Protein AF-A0A7J3Z6H3-F1 (afdb_monomer_lite)

Secondary structure (DSSP, 8-state):
--HHHHHT-S-------SS-EEHHHHHHHSHHHHHHHGGGGGGSEEEETTEEGGGTTGGG-EE-SS--EEEE---------

Radius of gyration: 13.24 Å; chains: 1; bounding box: 26×26×44 Å

pLDDT: mean 88.59, std 12.83, range [43.97, 96.94]

Sequence (81 aa):
MDLAKKLGWKSRELVISRERVTFEEILSIVKDLRDAIISNLDDYIILVNGLNIKLLKGLETEILGDTTIDIFPPAAGGVIS

InterPro domains:
  IPR003749 Sulfur carrier ThiS/MoaD-like [PF02597] (26-78)
  IPR012675 Beta-grasp domain superfamily [G3DSA:3.10.20.30] (1-78)
  IPR016155 Molybdopterin synthase/thiamin biosynthesis sulphur carrier, beta-grasp [SSF54285] (19-78)

Structure (mmCIF, N/CA/C/O backbone):
data_AF-A0A7J3Z6H3-F1
#
_entry.id   AF-A0A7J3Z6H3-F1
#
loop_
_atom_site.group_PDB
_atom_site.id
_atom_site.type_symbol
_atom_site.label_atom_id
_atom_site.label_alt_id
_atom_site.label_comp_id
_atom_site.label_asym_id
_atom_site.label_entity_id
_atom_site.label_seq_id
_atom_site.pdbx_PDB_ins_code
_atom_site.Cartn_x
_atom_site.Cartn_y
_atom_site.Cartn_z
_atom_site.occupan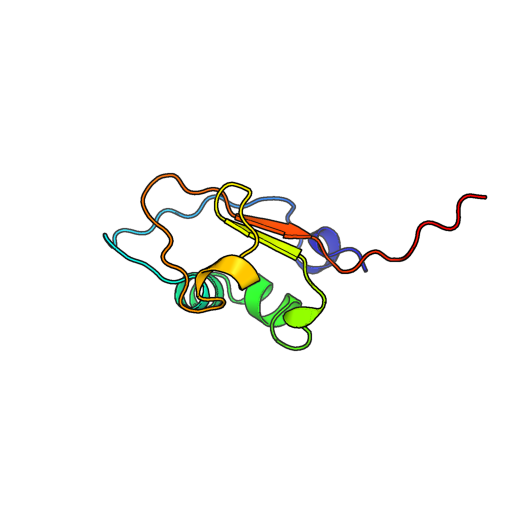cy
_atom_site.B_iso_or_equiv
_atom_site.auth_seq_id
_atom_site.auth_comp_id
_atom_site.auth_asym_id
_atom_site.auth_atom_id
_atom_site.pdbx_PDB_model_num
ATOM 1 N N . MET A 1 1 ? 9.165 -1.065 -13.948 1.00 61.62 1 MET A N 1
ATOM 2 C CA . MET A 1 1 ? 9.373 -2.008 -12.827 1.00 61.62 1 MET A CA 1
ATOM 3 C C . MET A 1 1 ? 8.120 -2.857 -12.707 1.00 61.62 1 MET A C 1
ATOM 5 O O . MET A 1 1 ? 7.043 -2.285 -12.660 1.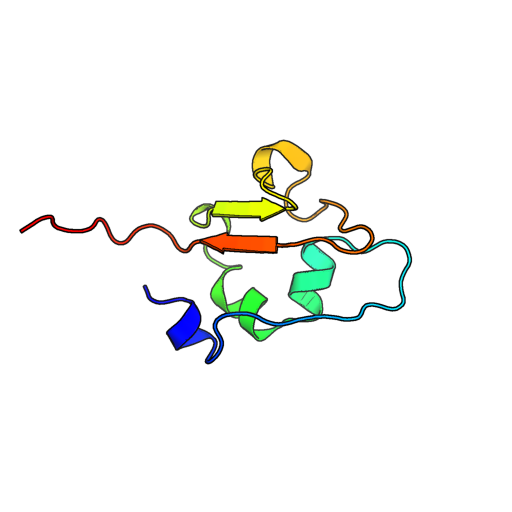00 61.62 1 MET A O 1
ATOM 9 N N . ASP A 1 2 ? 8.234 -4.185 -12.733 1.00 83.06 2 ASP A N 1
ATOM 10 C CA . ASP A 1 2 ? 7.076 -5.080 -12.599 1.00 83.06 2 ASP A CA 1
ATOM 11 C C . ASP A 1 2 ? 6.896 -5.448 -11.117 1.00 83.06 2 ASP A C 1
ATOM 13 O O . ASP A 1 2 ? 7.645 -6.267 -10.575 1.00 83.06 2 ASP A O 1
ATOM 17 N N . LEU A 1 3 ? 5.953 -4.772 -10.448 1.00 87.38 3 LEU A N 1
ATOM 18 C CA . LEU A 1 3 ? 5.663 -4.977 -9.026 1.00 87.38 3 LEU A CA 1
ATOM 19 C C . LEU A 1 3 ? 5.183 -6.411 -8.759 1.00 87.38 3 LEU A C 1
ATOM 21 O O . LEU A 1 3 ? 5.652 -7.037 -7.814 1.00 87.38 3 LEU A O 1
ATOM 25 N N . ALA A 1 4 ? 4.329 -6.963 -9.624 1.00 88.62 4 ALA A N 1
ATOM 26 C CA . ALA A 1 4 ? 3.814 -8.320 -9.464 1.00 88.62 4 ALA A CA 1
ATOM 27 C C . ALA A 1 4 ? 4.933 -9.362 -9.571 1.00 88.62 4 ALA A C 1
ATOM 29 O O . ALA A 1 4 ? 4.982 -10.313 -8.793 1.00 88.62 4 ALA A O 1
ATOM 30 N N . LYS A 1 5 ? 5.891 -9.158 -10.484 1.00 87.88 5 LYS A N 1
ATOM 31 C CA . LYS A 1 5 ? 7.082 -10.014 -10.581 1.00 87.88 5 LYS A CA 1
ATOM 32 C C . LYS A 1 5 ? 7.975 -9.921 -9.340 1.00 87.88 5 LYS A C 1
ATOM 34 O O . LYS A 1 5 ? 8.536 -10.937 -8.942 1.00 87.88 5 LYS A O 1
ATOM 39 N N . LYS A 1 6 ? 8.109 -8.734 -8.730 1.00 89.12 6 LYS A N 1
ATOM 40 C CA . LYS A 1 6 ? 8.875 -8.540 -7.481 1.00 89.12 6 LYS A CA 1
ATOM 41 C C . LYS A 1 6 ? 8.207 -9.234 -6.290 1.00 89.12 6 LYS A C 1
ATOM 43 O O . LYS A 1 6 ? 8.906 -9.792 -5.454 1.00 89.12 6 LYS A O 1
ATOM 48 N N . LEU A 1 7 ? 6.879 -9.198 -6.231 1.00 91.81 7 LEU A N 1
ATOM 49 C CA . LEU A 1 7 ? 6.087 -9.782 -5.148 1.00 91.81 7 LEU A CA 1
ATOM 50 C C . LEU A 1 7 ? 5.844 -11.289 -5.321 1.00 91.81 7 LEU A C 1
ATOM 52 O O . LEU A 1 7 ? 5.616 -11.998 -4.348 1.00 91.81 7 LEU A O 1
ATOM 56 N N . GLY A 1 8 ? 5.893 -11.797 -6.555 1.00 94.19 8 GLY A N 1
ATOM 57 C CA . GLY A 1 8 ? 5.536 -13.182 -6.875 1.00 94.19 8 GLY A CA 1
ATOM 58 C C . GLY A 1 8 ? 4.024 -13.431 -6.932 1.00 94.19 8 GLY A C 1
ATOM 59 O O . GLY A 1 8 ? 3.599 -14.567 -7.129 1.00 94.19 8 GLY A O 1
ATOM 60 N N . TRP A 1 9 ? 3.206 -12.386 -6.794 1.00 94.56 9 TRP A N 1
ATOM 61 C CA . TRP A 1 9 ? 1.747 -12.443 -6.846 1.00 94.56 9 TRP A CA 1
ATOM 62 C C . TRP A 1 9 ? 1.168 -11.185 -7.502 1.00 94.56 9 TRP A C 1
ATOM 64 O O . TRP A 1 9 ? 1.791 -10.125 -7.515 1.00 94.56 9 TRP A O 1
ATOM 74 N N . LYS A 1 10 ? -0.031 -11.319 -8.086 1.00 91.38 10 LYS A N 1
ATOM 75 C CA . LYS A 1 10 ? -0.767 -10.215 -8.733 1.00 91.38 10 LYS A CA 1
ATOM 76 C C . LYS A 1 10 ? -1.865 -9.630 -7.849 1.00 91.38 10 LYS A C 1
ATOM 78 O O . LYS A 1 10 ? -2.128 -8.438 -7.920 1.00 91.38 10 LYS A O 1
ATOM 83 N N . SER A 1 11 ? -2.494 -10.466 -7.032 1.00 93.94 11 SER A N 1
ATOM 84 C CA . SER A 1 11 ? -3.516 -10.083 -6.064 1.00 93.94 11 SER A CA 1
ATOM 85 C C . SER A 1 11 ? -3.431 -10.997 -4.846 1.00 93.94 11 SER A C 1
ATOM 87 O O . SER A 1 11 ? -2.917 -12.118 -4.930 1.00 93.94 11 SER A O 1
ATOM 89 N N . ARG A 1 12 ? -3.915 -10.504 -3.707 1.00 93.56 12 ARG A N 1
ATOM 90 C CA . ARG A 1 12 ? -3.988 -11.250 -2.454 1.00 93.56 12 ARG A CA 1
ATOM 91 C C . ARG A 1 12 ? -5.220 -10.810 -1.682 1.00 93.56 12 ARG A C 1
ATOM 93 O O . ARG A 1 12 ? -5.469 -9.617 -1.555 1.00 93.56 12 ARG A O 1
ATOM 100 N N . GLU A 1 13 ? -5.949 -11.778 -1.151 1.00 94.06 13 GLU A N 1
ATOM 101 C CA . GLU A 1 13 ? -7.057 -11.532 -0.238 1.00 94.06 13 GLU A CA 1
ATOM 102 C C . GLU A 1 13 ? -6.550 -11.607 1.206 1.00 94.06 13 GLU A C 1
ATOM 104 O O . GLU A 1 13 ? -5.724 -12.463 1.549 1.00 94.06 13 GLU A O 1
ATOM 109 N N . LEU A 1 14 ? -6.996 -10.674 2.044 1.00 92.19 14 LEU A N 1
ATOM 110 C CA . LEU A 1 14 ? -6.598 -10.570 3.443 1.00 92.19 14 LEU A CA 1
ATOM 111 C C . LEU A 1 14 ? -7.852 -10.553 4.305 1.00 92.19 14 LEU A C 1
ATOM 113 O O . LEU A 1 14 ? -8.695 -9.678 4.153 1.00 92.19 14 LEU A O 1
ATOM 117 N N . VAL A 1 15 ? -7.932 -11.485 5.252 1.00 91.62 15 VAL A N 1
ATOM 118 C CA . VAL A 1 15 ? -8.972 -11.477 6.282 1.00 91.62 15 VAL A CA 1
ATOM 119 C C . VAL A 1 15 ? -8.374 -10.899 7.555 1.00 91.62 15 VAL A C 1
ATOM 121 O O . VAL A 1 15 ? -7.423 -11.449 8.114 1.00 91.62 15 VAL A O 1
ATOM 124 N N . ILE A 1 16 ? -8.920 -9.773 8.006 1.00 89.06 16 ILE A N 1
ATOM 125 C CA . ILE A 1 16 ? -8.460 -9.055 9.195 1.00 89.06 16 ILE A CA 1
ATOM 126 C C . ILE A 1 16 ? -9.608 -9.037 10.197 1.00 89.06 16 ILE A C 1
ATOM 128 O O . ILE A 1 16 ? -10.672 -8.498 9.929 1.00 89.06 16 ILE A O 1
ATOM 132 N N . SER A 1 17 ? -9.391 -9.618 11.375 1.00 85.88 17 SER A N 1
ATOM 133 C CA . SER A 1 17 ? -10.411 -9.762 12.424 1.00 85.88 17 SER A CA 1
ATOM 134 C C . SER A 1 17 ? -10.662 -8.482 13.237 1.00 85.88 17 SER A C 1
ATOM 136 O O . SER A 1 17 ? -11.178 -8.552 14.34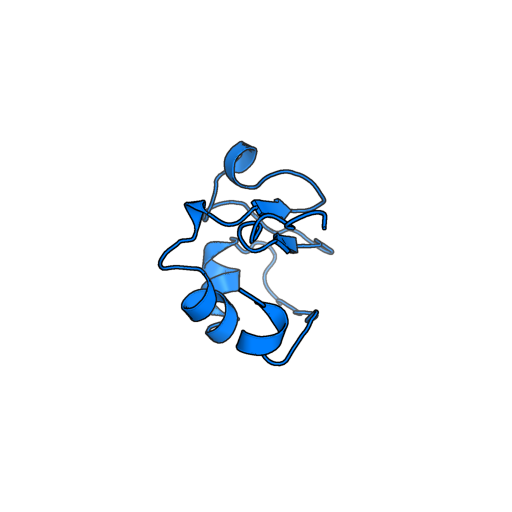9 1.00 85.88 17 SER A O 1
ATOM 138 N N . ARG A 1 18 ? -10.223 -7.324 12.741 1.00 83.75 18 ARG A N 1
ATOM 139 C CA . ARG A 1 18 ? -10.291 -6.028 13.429 1.00 83.75 18 ARG A CA 1
ATOM 140 C C . ARG A 1 18 ? -11.360 -5.185 12.747 1.00 83.75 18 ARG A C 1
ATOM 142 O O . ARG A 1 18 ? -11.411 -5.169 11.524 1.00 83.75 18 ARG A O 1
ATOM 149 N N . GLU A 1 19 ? -12.157 -4.450 13.518 1.00 79.94 19 GLU A N 1
ATOM 150 C CA . GLU A 1 19 ? -13.192 -3.565 12.953 1.00 79.94 19 GLU A CA 1
ATOM 151 C C . GLU A 1 19 ? -12.609 -2.394 12.151 1.00 79.94 19 GLU A C 1
ATOM 153 O O . GLU A 1 19 ? -13.242 -1.894 11.224 1.00 79.94 19 GLU A O 1
ATOM 158 N N . ARG A 1 20 ? -11.399 -1.955 12.506 1.00 87.44 20 ARG A N 1
ATOM 159 C CA . ARG A 1 20 ? -10.710 -0.827 11.884 1.00 87.44 20 ARG A CA 1
ATOM 160 C C . ARG A 1 20 ? -9.238 -1.167 11.719 1.00 87.44 20 ARG A C 1
ATOM 162 O O . ARG A 1 20 ? -8.600 -1.621 12.669 1.00 87.44 20 ARG A O 1
ATOM 169 N N . VAL A 1 21 ? -8.713 -0.932 10.524 1.00 94.94 21 VAL A N 1
ATOM 170 C CA . VAL A 1 21 ? -7.293 -1.090 10.207 1.00 94.94 21 VAL A CA 1
ATOM 171 C C . VAL A 1 21 ? -6.867 0.034 9.269 1.00 94.94 21 VAL A C 1
ATOM 173 O O . VAL A 1 21 ? -7.640 0.435 8.399 1.00 94.94 21 VAL A O 1
ATOM 176 N N . THR A 1 22 ? -5.678 0.593 9.455 1.00 96.44 22 THR A N 1
ATOM 177 C CA . THR A 1 22 ? -5.135 1.607 8.538 1.00 96.44 22 THR A CA 1
ATOM 178 C C . THR A 1 22 ? -4.346 0.966 7.403 1.00 96.44 22 THR A C 1
ATOM 180 O O . THR A 1 22 ? -3.908 -0.183 7.491 1.00 96.44 22 THR A O 1
ATOM 183 N N . PHE A 1 23 ? -4.107 1.714 6.328 1.00 95.69 23 PHE A N 1
ATOM 184 C CA . PHE A 1 23 ? -3.237 1.251 5.251 1.00 95.69 23 PHE A CA 1
ATOM 185 C C . PHE A 1 23 ? -1.805 0.953 5.737 1.00 95.69 23 PHE A C 1
ATOM 187 O O . PHE A 1 23 ? -1.197 -0.023 5.302 1.00 95.69 23 PHE A O 1
ATOM 194 N N . GLU A 1 24 ? -1.276 1.720 6.693 1.00 96.06 24 GLU A N 1
ATOM 195 C CA . GLU A 1 24 ? 0.008 1.419 7.343 1.00 96.06 24 GLU A CA 1
ATOM 196 C C . GLU A 1 24 ? 0.018 0.047 8.035 1.00 96.06 24 GLU A C 1
ATOM 198 O O . GLU A 1 24 ? 0.984 -0.720 7.933 1.00 96.06 24 GLU A O 1
ATOM 203 N N . GLU A 1 25 ? -1.069 -0.295 8.722 1.00 95.06 25 GLU A N 1
ATOM 204 C CA . GLU A 1 25 ? -1.215 -1.602 9.353 1.00 95.06 25 GLU A CA 1
ATOM 205 C C . GLU A 1 25 ? -1.319 -2.721 8.307 1.00 95.06 25 GLU A C 1
ATOM 207 O O . GLU A 1 25 ? -0.719 -3.780 8.503 1.00 95.06 25 GLU A O 1
ATOM 212 N N . ILE A 1 26 ? -1.982 -2.486 7.164 1.00 94.50 26 ILE A N 1
ATOM 213 C CA . ILE A 1 26 ? -1.971 -3.425 6.027 1.00 94.50 26 ILE A CA 1
ATOM 214 C C . ILE A 1 26 ? -0.539 -3.679 5.554 1.00 94.50 26 ILE A C 1
ATOM 216 O O . ILE A 1 26 ? -0.140 -4.835 5.401 1.00 94.50 26 ILE A O 1
ATOM 220 N N . LEU A 1 27 ? 0.267 -2.630 5.379 1.00 95.19 27 LEU A N 1
ATOM 221 C CA . LEU A 1 27 ? 1.679 -2.768 5.007 1.00 95.19 27 LEU A CA 1
ATOM 222 C C . LEU A 1 27 ? 2.486 -3.516 6.080 1.00 95.19 27 LEU A C 1
ATOM 224 O O . LEU A 1 27 ? 3.394 -4.282 5.766 1.00 95.19 27 LEU A O 1
ATOM 228 N N . SER A 1 28 ? 2.140 -3.357 7.354 1.00 94.62 28 SER A N 1
ATOM 229 C CA . SER A 1 28 ? 2.780 -4.104 8.443 1.00 94.62 28 SER A CA 1
ATOM 230 C C . SER A 1 28 ? 2.436 -5.602 8.425 1.00 94.62 28 SER A C 1
ATOM 232 O O . SER A 1 28 ? 3.258 -6.427 8.835 1.00 94.62 28 SER A O 1
ATOM 234 N N . ILE A 1 29 ? 1.249 -5.966 7.927 1.00 94.12 29 ILE A N 1
ATOM 235 C CA . ILE A 1 29 ? 0.807 -7.356 7.731 1.00 94.12 29 ILE A CA 1
ATOM 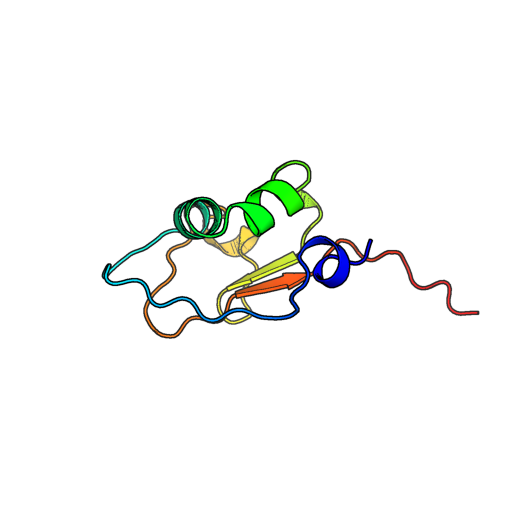236 C C . ILE A 1 29 ? 1.450 -7.956 6.469 1.00 94.12 29 ILE A C 1
ATOM 238 O O . ILE A 1 29 ? 1.963 -9.077 6.504 1.00 94.12 29 ILE A O 1
ATOM 242 N N . VAL A 1 30 ? 1.457 -7.211 5.362 1.00 95.06 30 VAL A N 1
ATOM 243 C CA . VAL A 1 30 ? 1.989 -7.633 4.056 1.00 95.06 30 VAL A CA 1
ATOM 244 C C . VAL A 1 30 ? 3.398 -7.067 3.869 1.00 95.06 30 VAL A C 1
ATOM 246 O O . VAL A 1 30 ? 3.628 -6.116 3.122 1.00 95.06 30 VAL A O 1
ATOM 249 N N . LYS A 1 31 ? 4.355 -7.639 4.608 1.00 94.62 31 LYS A N 1
ATOM 250 C CA . LYS A 1 31 ? 5.734 -7.123 4.695 1.00 94.62 31 LYS A CA 1
ATOM 251 C C . LYS A 1 31 ? 6.447 -7.032 3.346 1.00 94.62 31 LYS A C 1
ATOM 253 O O . LYS A 1 31 ? 7.154 -6.068 3.096 1.00 94.62 31 LYS A O 1
ATOM 258 N N . ASP A 1 32 ? 6.234 -8.004 2.469 1.00 94.62 32 ASP A N 1
ATOM 259 C CA . ASP A 1 32 ? 6.779 -8.023 1.110 1.00 94.62 32 ASP A CA 1
ATOM 260 C C . ASP A 1 32 ? 6.261 -6.855 0.260 1.00 94.62 32 ASP A C 1
ATOM 262 O O . ASP A 1 32 ? 7.042 -6.212 -0.443 1.00 94.62 32 ASP A O 1
ATOM 266 N N . LEU A 1 33 ? 4.971 -6.521 0.376 1.00 95.25 33 LEU A N 1
ATOM 267 C CA . LEU A 1 33 ? 4.405 -5.324 -0.249 1.00 95.25 33 LEU A CA 1
ATOM 268 C C . LEU A 1 33 ? 5.024 -4.053 0.330 1.00 95.25 33 LEU A C 1
ATOM 270 O O . LEU A 1 33 ? 5.442 -3.179 -0.430 1.00 95.25 33 LEU A O 1
ATOM 274 N N . ARG A 1 34 ? 5.124 -3.959 1.659 1.00 95.12 34 ARG A N 1
ATOM 275 C CA . ARG A 1 34 ? 5.758 -2.821 2.334 1.00 95.12 34 ARG A CA 1
ATOM 276 C C . ARG A 1 34 ? 7.174 -2.606 1.831 1.00 95.12 34 ARG A C 1
ATOM 278 O O . ARG A 1 34 ? 7.482 -1.524 1.348 1.00 95.12 34 ARG A O 1
ATOM 285 N N . ASP A 1 35 ? 8.009 -3.632 1.872 1.00 93.94 35 ASP A N 1
ATOM 286 C CA . ASP A 1 35 ? 9.402 -3.550 1.431 1.00 93.94 35 ASP A CA 1
ATOM 287 C C . ASP A 1 35 ? 9.508 -3.253 -0.075 1.00 93.94 35 ASP A C 1
ATOM 289 O O . ASP A 1 35 ? 10.497 -2.685 -0.549 1.00 93.94 35 ASP A O 1
ATOM 293 N N . ALA A 1 36 ? 8.480 -3.599 -0.856 1.00 92.00 36 ALA A N 1
ATOM 294 C CA . ALA A 1 36 ? 8.446 -3.297 -2.275 1.00 92.00 36 ALA A CA 1
ATOM 295 C C . ALA A 1 36 ? 8.184 -1.820 -2.591 1.00 92.00 36 ALA A C 1
ATOM 297 O O . ALA A 1 36 ? 8.750 -1.338 -3.581 1.00 92.00 36 ALA A O 1
ATOM 298 N N . ILE A 1 37 ? 7.362 -1.135 -1.787 1.00 92.31 37 ILE A N 1
ATOM 299 C CA . ILE A 1 37 ? 6.838 0.201 -2.113 1.00 92.31 37 ILE A CA 1
ATOM 300 C C . ILE A 1 37 ? 7.276 1.309 -1.146 1.00 92.31 37 ILE A C 1
ATOM 302 O O . ILE A 1 37 ? 7.330 2.458 -1.566 1.00 92.31 37 ILE A O 1
ATOM 306 N N . ILE A 1 38 ? 7.623 1.005 0.113 1.00 89.38 38 ILE A N 1
ATOM 307 C CA . ILE A 1 38 ? 7.775 2.010 1.185 1.00 89.38 38 ILE A CA 1
ATOM 308 C C . ILE A 1 38 ? 8.837 3.073 0.883 1.00 89.38 38 ILE A C 1
ATOM 310 O O . ILE A 1 38 ? 8.645 4.236 1.215 1.00 89.38 38 ILE A O 1
ATOM 314 N N . SER A 1 39 ? 9.935 2.698 0.220 1.00 88.44 39 SER A N 1
ATOM 315 C CA . SER A 1 39 ? 11.025 3.627 -0.102 1.00 88.44 39 SER A CA 1
ATOM 316 C C . SER A 1 39 ? 10.640 4.682 -1.139 1.00 88.44 39 SER A C 1
ATOM 318 O O . SER A 1 39 ? 11.231 5.752 -1.135 1.00 88.44 39 SER A O 1
ATOM 320 N N . ASN A 1 40 ? 9.660 4.386 -1.997 1.00 88.81 40 ASN A N 1
ATOM 321 C CA . ASN A 1 40 ? 9.225 5.250 -3.096 1.00 88.81 40 ASN A CA 1
ATOM 322 C C . ASN A 1 40 ? 7.694 5.356 -3.120 1.00 88.81 40 ASN A C 1
ATOM 324 O O . ASN A 1 40 ? 7.096 5.373 -4.191 1.00 88.81 40 ASN A O 1
ATOM 328 N N . LEU A 1 41 ? 7.044 5.352 -1.950 1.00 89.62 41 LEU A N 1
ATOM 329 C CA . LEU A 1 41 ? 5.583 5.253 -1.831 1.00 89.62 41 LEU A CA 1
ATOM 330 C C . LEU A 1 41 ? 4.866 6.332 -2.655 1.00 89.62 41 LEU A C 1
ATOM 332 O O . LEU A 1 41 ? 3.807 6.082 -3.226 1.00 89.62 41 LEU A O 1
ATOM 336 N N . ASP A 1 42 ? 5.477 7.512 -2.748 1.00 89.31 42 ASP A N 1
ATOM 337 C CA . ASP A 1 42 ? 4.947 8.646 -3.490 1.00 89.31 42 ASP A CA 1
ATOM 338 C C . ASP A 1 42 ? 4.866 8.448 -5.004 1.00 89.31 42 ASP A C 1
ATOM 340 O O . ASP A 1 42 ? 4.019 9.087 -5.636 1.00 89.31 42 ASP A O 1
ATOM 344 N N . ASP A 1 43 ? 5.681 7.555 -5.559 1.00 90.81 43 ASP A N 1
ATOM 345 C CA . ASP A 1 43 ? 5.705 7.236 -6.987 1.00 90.81 43 ASP A CA 1
ATOM 346 C C . ASP A 1 43 ? 4.599 6.244 -7.380 1.00 90.81 43 ASP A C 1
ATOM 348 O O . ASP A 1 43 ? 4.336 6.032 -8.566 1.00 90.81 43 ASP A O 1
ATOM 352 N N . TYR A 1 44 ? 3.946 5.621 -6.395 1.00 92.75 44 TYR A N 1
ATOM 353 C CA . TYR A 1 44 ? 2.842 4.694 -6.616 1.00 92.75 44 TYR A CA 1
ATOM 354 C C . TYR A 1 44 ? 1.504 5.427 -6.626 1.00 92.75 44 TYR A C 1
ATOM 356 O O . TYR A 1 44 ? 1.238 6.327 -5.824 1.00 92.75 44 TYR A O 1
ATOM 364 N N . ILE A 1 45 ? 0.608 4.972 -7.501 1.00 94.38 45 ILE A N 1
ATOM 365 C CA . ILE A 1 45 ? -0.810 5.313 -7.408 1.00 94.38 45 ILE A CA 1
ATOM 366 C C . ILE A 1 45 ? -1.469 4.218 -6.578 1.00 94.38 45 ILE A C 1
ATOM 368 O O . ILE A 1 45 ? -1.494 3.057 -6.981 1.00 94.38 45 ILE A O 1
ATOM 372 N N . ILE A 1 46 ? -1.985 4.597 -5.412 1.00 95.81 46 ILE A N 1
ATOM 373 C CA . ILE A 1 46 ? -2.666 3.690 -4.488 1.00 95.81 46 ILE A CA 1
ATOM 374 C C . ILE A 1 46 ? -4.118 4.132 -4.403 1.00 95.81 46 ILE A C 1
ATOM 376 O O . ILE A 1 46 ? -4.398 5.275 -4.026 1.00 95.81 46 ILE A O 1
ATOM 380 N N . LEU A 1 47 ? -5.028 3.238 -4.775 1.00 96.94 47 LEU A N 1
ATOM 381 C CA . LEU A 1 47 ? -6.462 3.477 -4.746 1.00 96.94 47 LEU A CA 1
ATOM 382 C C . LEU A 1 47 ? -7.103 2.609 -3.669 1.00 96.94 47 LEU A C 1
ATOM 384 O O . LEU A 1 47 ? -6.889 1.404 -3.638 1.00 96.94 47 LEU A O 1
ATOM 388 N N . VAL A 1 48 ? -7.917 3.220 -2.818 1.00 96.69 48 VAL A N 1
ATOM 389 C CA . VAL A 1 48 ? -8.771 2.533 -1.847 1.00 96.69 48 VAL A CA 1
ATOM 390 C C . VAL A 1 48 ? -10.206 2.692 -2.335 1.00 96.69 48 VAL A C 1
ATOM 392 O O . VAL A 1 48 ? -10.713 3.813 -2.389 1.00 96.69 48 VAL A O 1
ATOM 395 N N . ASN A 1 49 ? -10.838 1.598 -2.770 1.00 95.19 49 ASN A N 1
ATOM 396 C CA . ASN A 1 49 ? -12.142 1.609 -3.453 1.00 95.19 49 ASN A CA 1
ATOM 397 C C . ASN A 1 49 ? -12.200 2.630 -4.612 1.00 95.19 49 ASN A C 1
ATOM 399 O O . ASN A 1 49 ? -13.165 3.377 -4.765 1.00 95.19 49 ASN A O 1
ATOM 403 N N . GLY A 1 50 ? -11.126 2.700 -5.406 1.00 95.62 50 GLY A N 1
ATOM 404 C CA . GLY A 1 50 ? -11.001 3.621 -6.541 1.00 95.62 50 GLY A CA 1
ATOM 405 C C . GLY A 1 50 ? -10.623 5.067 -6.188 1.00 95.62 50 GLY A C 1
ATOM 406 O O . GLY A 1 50 ? -10.339 5.851 -7.093 1.00 95.62 50 GLY A O 1
ATOM 407 N N . LEU A 1 51 ? -10.562 5.439 -4.904 1.00 95.88 51 LEU A N 1
ATOM 408 C CA . LEU A 1 51 ? -10.148 6.775 -4.468 1.00 95.88 51 LEU A CA 1
ATOM 409 C C . LEU A 1 51 ? -8.653 6.817 -4.169 1.00 95.88 51 LEU A C 1
ATOM 411 O O . LEU A 1 51 ? -8.136 5.985 -3.427 1.00 95.88 51 LEU A O 1
ATOM 415 N N . ASN A 1 52 ? -7.955 7.815 -4.713 1.00 95.19 52 ASN A N 1
ATOM 416 C CA . ASN A 1 52 ? -6.527 7.977 -4.461 1.00 95.19 52 ASN A CA 1
ATOM 417 C C . ASN A 1 52 ? -6.271 8.253 -2.974 1.00 95.19 52 ASN A C 1
ATOM 419 O O . ASN A 1 52 ? -6.798 9.215 -2.416 1.00 95.19 52 ASN A O 1
ATOM 423 N N . ILE A 1 53 ? -5.418 7.440 -2.351 1.00 95.38 53 ILE A N 1
ATOM 424 C CA . ILE A 1 53 ? -5.127 7.507 -0.917 1.00 95.38 53 ILE A CA 1
ATOM 425 C C . ILE A 1 53 ? -4.543 8.863 -0.482 1.00 95.38 53 ILE A C 1
ATOM 427 O O . ILE A 1 53 ? -4.729 9.281 0.661 1.00 95.38 53 ILE A O 1
ATOM 431 N N . LYS A 1 54 ? -3.884 9.587 -1.399 1.00 93.19 54 LYS A N 1
ATOM 432 C CA . LYS A 1 54 ? -3.351 10.940 -1.162 1.00 93.19 54 LYS A CA 1
ATOM 433 C C . LYS A 1 54 ? -4.450 11.999 -1.023 1.00 93.19 54 LYS A C 1
ATOM 435 O O . LYS A 1 54 ? -4.200 13.047 -0.444 1.00 93.19 54 LYS A O 1
ATOM 440 N N . LEU A 1 55 ? -5.652 11.731 -1.539 1.00 94.50 55 LEU A N 1
ATOM 441 C CA . LEU A 1 55 ? -6.846 12.564 -1.338 1.00 94.50 55 LEU A CA 1
ATOM 442 C C . LEU A 1 55 ? -7.612 12.190 -0.057 1.00 94.50 55 LEU A C 1
ATOM 444 O O . LEU A 1 55 ? -8.596 12.842 0.282 1.00 94.50 55 LEU A O 1
ATOM 448 N N . LEU A 1 56 ? -7.179 11.127 0.627 1.00 93.50 56 LEU A N 1
ATOM 449 C CA . LEU A 1 56 ? -7.721 10.653 1.895 1.00 93.50 56 LEU A CA 1
ATOM 450 C C . LEU A 1 56 ? -6.759 11.042 3.029 1.00 93.50 56 LEU A C 1
ATOM 452 O O . LEU A 1 56 ? -6.439 12.217 3.191 1.00 93.50 56 LEU A O 1
ATOM 456 N N . LYS A 1 57 ? -6.294 10.070 3.822 1.00 95.00 57 LYS A N 1
ATOM 457 C CA . LYS A 1 57 ? -5.358 10.278 4.938 1.00 95.00 57 LYS A CA 1
ATOM 458 C C . LYS A 1 57 ? -4.001 9.601 4.696 1.00 95.00 57 LYS A C 1
ATOM 460 O O . LYS A 1 57 ? -3.266 9.325 5.639 1.00 95.00 57 LYS A O 1
ATOM 465 N N . GLY A 1 58 ? -3.667 9.268 3.445 1.00 94.81 58 GLY A N 1
ATOM 466 C CA . GLY A 1 58 ? -2.429 8.555 3.123 1.00 94.81 58 GLY A CA 1
ATOM 467 C C . GLY A 1 58 ? -2.325 7.233 3.892 1.00 94.81 58 GLY A C 1
ATOM 468 O O . GLY A 1 58 ? -3.277 6.456 3.920 1.00 94.81 58 GLY A O 1
ATOM 469 N N . LEU A 1 59 ? -1.193 7.003 4.558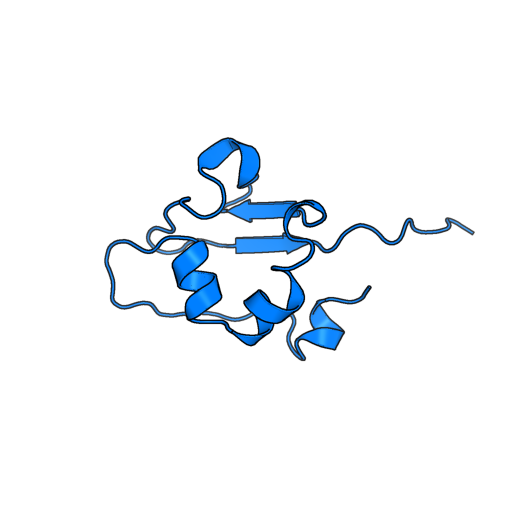 1.00 95.31 59 LEU A N 1
ATOM 470 C CA . LEU A 1 59 ? -0.951 5.820 5.395 1.00 95.31 59 LEU A CA 1
ATOM 471 C C . LEU A 1 59 ? -1.990 5.624 6.516 1.00 95.31 59 LEU A C 1
ATOM 473 O O . LEU A 1 59 ? -2.300 4.487 6.868 1.00 95.31 59 LEU A O 1
ATOM 477 N N . GLU A 1 60 ? -2.583 6.707 7.021 1.00 96.56 60 GLU A N 1
ATOM 478 C CA . GLU A 1 60 ? -3.615 6.670 8.065 1.00 96.56 60 GLU A CA 1
ATOM 479 C C . GLU A 1 60 ? -5.029 6.428 7.506 1.00 96.56 60 GLU A C 1
ATOM 481 O O . GLU A 1 60 ? -6.015 6.473 8.247 1.00 96.56 60 GLU A O 1
ATOM 486 N N . THR A 1 61 ? -5.165 6.198 6.195 1.00 96.88 61 THR A N 1
ATOM 487 C CA . THR A 1 61 ? -6.460 5.889 5.574 1.00 96.88 61 THR A CA 1
ATOM 488 C C . THR A 1 61 ? -7.015 4.598 6.151 1.00 96.88 61 THR A C 1
ATOM 490 O O . THR A 1 61 ? -6.344 3.568 6.161 1.00 96.88 61 THR A O 1
ATOM 493 N N . GLU A 1 62 ? -8.255 4.668 6.624 1.00 95.12 62 GLU A N 1
ATOM 494 C CA . GLU A 1 62 ? -8.968 3.542 7.213 1.00 95.12 62 GLU A CA 1
ATOM 495 C C . GLU A 1 62 ? -9.492 2.609 6.122 1.00 95.12 62 GLU A C 1
ATOM 497 O O . GLU A 1 62 ? -10.117 3.051 5.158 1.00 95.12 62 GLU A O 1
ATOM 502 N N . ILE A 1 63 ? -9.254 1.316 6.305 1.00 93.88 63 ILE A N 1
ATOM 503 C CA . ILE A 1 63 ? -9.733 0.230 5.459 1.00 93.88 63 ILE A CA 1
ATOM 504 C C . ILE A 1 63 ? -10.857 -0.461 6.229 1.00 93.88 63 ILE A C 1
ATOM 506 O O . ILE A 1 63 ? -10.631 -1.025 7.301 1.00 93.88 63 ILE A O 1
ATOM 510 N N . LEU A 1 64 ? -12.080 -0.357 5.710 1.00 89.19 64 LEU A N 1
ATOM 511 C CA . LEU A 1 64 ? -13.295 -0.832 6.374 1.00 89.19 64 LEU A CA 1
ATOM 512 C C . LEU A 1 64 ? -13.991 -1.889 5.512 1.00 89.19 64 LEU A C 1
ATOM 514 O O . LEU A 1 64 ? -14.187 -1.677 4.316 1.00 89.19 64 LEU A O 1
ATOM 518 N N . GLY A 1 65 ? -14.408 -2.997 6.129 1.00 87.00 65 GLY A N 1
ATOM 519 C CA . GLY A 1 65 ? -15.178 -4.053 5.464 1.00 87.00 65 GLY A CA 1
ATOM 520 C C . GLY A 1 65 ? -14.501 -4.623 4.212 1.00 87.00 65 GLY A C 1
ATOM 521 O O . GLY A 1 65 ? -13.273 -4.715 4.144 1.00 87.00 65 GLY A O 1
ATOM 522 N N . ASP A 1 66 ? -15.318 -4.972 3.217 1.00 89.62 66 ASP A N 1
ATOM 523 C CA . ASP A 1 66 ? -14.873 -5.515 1.930 1.00 89.62 66 ASP A CA 1
ATOM 524 C C . ASP A 1 66 ? -14.306 -4.394 1.045 1.00 89.62 66 ASP A C 1
ATOM 526 O O . ASP A 1 66 ? -14.968 -3.857 0.156 1.00 89.62 66 ASP A O 1
ATOM 530 N N . THR A 1 67 ? -13.068 -3.995 1.335 1.00 92.38 67 THR A N 1
ATOM 531 C CA . THR A 1 67 ? -12.356 -2.940 0.610 1.00 92.38 67 THR A CA 1
ATOM 532 C C . THR A 1 67 ? -11.360 -3.523 -0.386 1.00 92.38 67 THR A C 1
ATOM 534 O O . THR A 1 67 ? -10.555 -4.392 -0.054 1.00 92.38 67 THR A O 1
ATOM 537 N N . THR A 1 68 ? -11.357 -2.970 -1.599 1.00 95.56 68 THR A N 1
ATOM 538 C CA . THR A 1 68 ? -10.328 -3.246 -2.607 1.00 95.56 68 THR A CA 1
ATOM 539 C C . THR A 1 68 ? -9.246 -2.173 -2.560 1.00 95.56 68 THR A C 1
ATOM 541 O O . THR A 1 68 ? -9.547 -0.977 -2.532 1.00 95.56 68 THR A O 1
ATOM 544 N N . ILE A 1 69 ? -7.985 -2.608 -2.556 1.00 96.50 69 ILE A N 1
ATOM 545 C CA . ILE A 1 69 ? -6.820 -1.727 -2.628 1.00 96.50 69 ILE A CA 1
ATOM 546 C C . ILE A 1 69 ? -6.055 -2.043 -3.910 1.00 96.50 69 ILE A C 1
ATOM 548 O O . ILE A 1 69 ? -5.453 -3.110 -4.029 1.00 96.50 69 ILE A O 1
ATOM 552 N N . ASP A 1 70 ? -6.046 -1.097 -4.842 1.00 95.81 70 ASP A N 1
ATOM 553 C CA . ASP A 1 70 ? -5.279 -1.199 -6.079 1.00 95.81 70 ASP A CA 1
ATOM 554 C C . ASP A 1 70 ? -3.964 -0.433 -5.942 1.00 95.81 70 ASP A C 1
ATOM 556 O O . ASP A 1 70 ? -3.934 0.711 -5.483 1.00 95.81 70 ASP A O 1
ATOM 560 N N . ILE A 1 71 ? -2.862 -1.060 -6.351 1.00 94.56 71 ILE A N 1
ATOM 561 C CA . ILE A 1 71 ? -1.519 -0.485 -6.251 1.00 94.56 71 ILE A CA 1
ATOM 562 C C . ILE A 1 71 ? -0.873 -0.542 -7.626 1.00 94.56 71 ILE A C 1
ATOM 564 O O . ILE A 1 71 ? -0.530 -1.613 -8.129 1.00 94.56 71 ILE A O 1
ATOM 568 N N . PHE A 1 72 ? -0.676 0.627 -8.222 1.00 92.25 72 PHE A N 1
ATOM 569 C CA . PHE A 1 72 ? -0.056 0.764 -9.530 1.00 92.25 72 PHE A CA 1
ATOM 570 C C . PHE A 1 72 ? 1.376 1.276 -9.361 1.00 92.25 72 PHE A C 1
ATOM 572 O O . PHE A 1 72 ? 1.570 2.352 -8.785 1.00 92.25 72 PHE A O 1
ATOM 579 N N . PRO A 1 73 ? 2.389 0.530 -9.843 1.00 90.44 73 PRO A N 1
ATOM 580 C CA . PRO A 1 73 ? 3.756 1.027 -9.871 1.00 90.44 73 PRO A CA 1
ATOM 581 C C . PRO A 1 73 ? 3.866 2.263 -10.768 1.00 90.44 73 PRO A C 1
ATOM 583 O O . PRO A 1 73 ? 3.056 2.413 -11.690 1.00 90.44 73 PRO A O 1
ATOM 586 N N . PRO A 1 74 ? 4.884 3.118 -10.553 1.00 86.56 74 PRO A N 1
ATOM 587 C CA . PRO A 1 74 ? 5.158 4.219 -11.461 1.00 86.56 74 PRO A CA 1
ATOM 588 C C . PRO A 1 74 ? 5.253 3.679 -12.883 1.00 86.56 74 PRO A C 1
ATOM 590 O O . PRO A 1 74 ? 5.920 2.664 -13.136 1.00 86.56 74 PRO A O 1
ATOM 593 N N . ALA A 1 75 ? 4.563 4.343 -13.808 1.00 70.69 75 ALA A N 1
ATOM 594 C CA . ALA A 1 75 ? 4.614 3.973 -15.207 1.00 70.69 75 ALA A CA 1
ATOM 595 C C . ALA A 1 75 ? 6.083 3.992 -15.654 1.00 70.69 75 ALA A C 1
ATOM 597 O O . ALA A 1 75 ? 6.718 5.043 -15.713 1.00 70.69 75 ALA A O 1
ATOM 598 N N . ALA A 1 76 ? 6.628 2.826 -16.011 1.00 56.47 76 ALA A N 1
ATOM 599 C CA . ALA A 1 76 ? 7.670 2.823 -17.020 1.00 56.47 76 ALA A CA 1
ATOM 600 C C . ALA A 1 76 ? 6.943 3.302 -18.272 1.00 56.47 76 ALA A C 1
ATOM 602 O O . ALA A 1 76 ? 6.125 2.548 -18.797 1.00 56.47 76 ALA A O 1
ATOM 603 N N . GLY A 1 77 ? 7.116 4.575 -18.641 1.00 46.69 77 GLY A N 1
ATOM 604 C CA . GLY A 1 77 ? 6.483 5.142 -19.825 1.00 46.69 77 GLY A CA 1
ATOM 605 C C . GLY A 1 77 ? 6.590 4.131 -20.957 1.00 46.69 77 GLY A C 1
ATOM 606 O O . GLY A 1 77 ? 7.691 3.698 -21.299 1.00 46.69 77 GLY A O 1
ATOM 607 N N . GLY A 1 78 ? 5.444 3.670 -21.457 1.00 43.97 78 GLY A N 1
ATOM 608 C CA . GLY A 1 78 ? 5.434 2.855 -22.653 1.00 43.97 78 GLY A CA 1
ATOM 609 C C . GLY A 1 78 ? 6.079 3.696 -23.739 1.00 43.97 78 GLY A C 1
ATOM 610 O O . GLY A 1 78 ? 5.544 4.743 -24.101 1.00 43.97 78 GLY A O 1
ATOM 611 N N . VAL A 1 79 ? 7.239 3.272 -24.236 1.00 44.94 79 VAL A N 1
ATOM 612 C CA . VAL A 1 79 ? 7.650 3.702 -25.564 1.00 44.94 79 VAL A CA 1
ATOM 613 C C . VAL A 1 79 ? 6.630 3.049 -26.482 1.00 44.94 79 VAL A C 1
ATOM 615 O O . VAL A 1 79 ? 6.672 1.844 -26.721 1.00 44.94 79 VAL A O 1
ATOM 618 N N . ILE A 1 80 ? 5.640 3.833 -26.890 1.00 48.38 80 ILE A N 1
ATOM 619 C CA . ILE A 1 80 ? 4.878 3.568 -28.102 1.00 48.38 80 ILE A CA 1
ATOM 620 C C . ILE A 1 80 ? 5.918 3.545 -29.221 1.00 48.38 80 ILE A C 1
ATOM 622 O O . ILE A 1 80 ? 6.435 4.592 -29.609 1.00 48.38 80 ILE A O 1
ATOM 626 N N . SER A 1 81 ? 6.314 2.336 -29.616 1.00 45.16 81 SER A N 1
ATOM 627 C CA . SER A 1 81 ? 7.001 2.0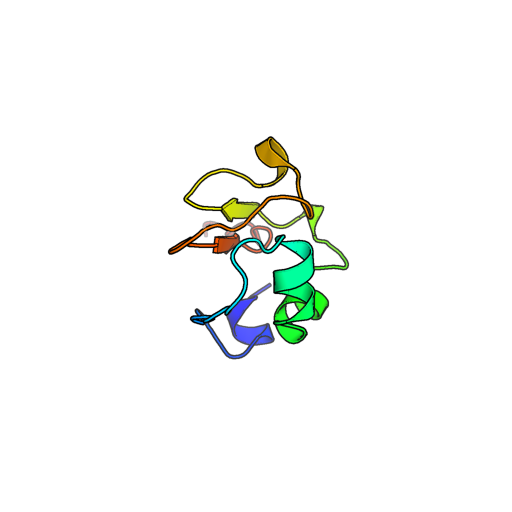99 -30.882 1.00 45.16 81 SER A CA 1
ATOM 628 C C . SER A 1 81 ? 5.985 1.988 -32.005 1.00 45.16 81 SER A C 1
ATOM 630 O O . SER A 1 81 ? 4.827 1.605 -31.724 1.00 45.16 81 SER A O 1
#

Foldseek 3Di:
DDLCVQLVHDDDDDDDPDQKDFQLRVCVVVVSNCVSQVVPVVLKQKQKQHHGLVVPVNRRHIRGDPIDIDIGGRDPDPPPD

Organism: NCBI:txid334771